Protein AF-A0A1G6GRM0-F1 (afdb_monomer)

Organism: NCBI:txid1577474

Foldseek 3Di:
DPPDPPDFDKDKDKAWCVRAVDPVRQQVVVQVVCCVVVVDGFDPDWDWDDDPGIIIIMTTDD

Solvent-accessible surface area (backbone atoms only — not comparable to full-atom values): 3747 Å² total; per-residue (Å²): 132,83,79,72,74,80,70,66,58,66,50,76,39,79,37,41,56,89,79,21,93,47,69,70,50,33,51,57,50,41,38,52,51,41,24,69,73,69,74,41,81,58,56,88,49,67,48,75,47,82,51,98,65,33,35,42,37,32,32,43,54,132

pLDDT: mean 87.58, std 14.63, range [41.06, 97.5]

Sequence (62 aa):
MAGSAEEPDTTTIQVTKKQARDEKSAVEMARTVYLAMNRRPAPSAVTVEARKDSWDITFTEA

Nearest PDB structures (foldseek):
  3mcd-assembly1_B  TM=5.204E-01  e=9.744E-01  Helicobacter pylori
  3t9n-assembly1_D  TM=5.230E-01  e=1.831E+00  Caldanaerobacter subterraneus subsp. tengcongensis
  2k3i-assembly1_A  TM=4.206E-01  e=1.336E+00  Shigella flexneri 2a
  7e5n-assembly1_C  TM=5.524E-01  e=4.719E+00  Homo sapiens
  4ifa-assembly1_A  TM=5.945E-01  e=6.470E+00  Bacillus anthracis str. Ames

Radius of gyration: 13.17 Å; Cα contacts (8 Å, |Δi|>4): 92; chains: 1; bounding box: 20×28×44 Å

Structure (mmCIF, N/CA/C/O backbone):
data_AF-A0A1G6GRM0-F1
#
_entry.id   AF-A0A1G6GRM0-F1
#
loop_
_atom_site.group_PDB
_atom_site.id
_atom_site.type_symbol
_atom_site.label_atom_id
_atom_site.label_alt_id
_atom_site.label_comp_id
_atom_site.label_asym_id
_atom_site.label_entity_id
_atom_site.label_seq_id
_atom_site.pdbx_PDB_ins_code
_atom_site.Cartn_x
_atom_site.Cartn_y
_atom_site.Cartn_z
_atom_site.occupancy
_atom_site.B_iso_or_equiv
_atom_site.auth_seq_id
_atom_site.auth_comp_id
_atom_site.auth_asym_id
_atom_site.auth_atom_id
_atom_site.pdbx_PDB_model_num
ATOM 1 N N . MET A 1 1 ? 2.556 19.227 -33.229 1.00 41.06 1 MET A N 1
ATOM 2 C CA . MET A 1 1 ? 2.590 18.025 -32.372 1.00 41.06 1 MET A CA 1
ATOM 3 C C . MET A 1 1 ? 2.792 18.503 -30.950 1.00 41.06 1 MET A C 1
ATOM 5 O O . MET A 1 1 ? 3.866 19.003 -30.648 1.00 41.06 1 MET A O 1
ATOM 9 N N . ALA A 1 2 ? 1.739 18.485 -30.132 1.00 42.06 2 ALA A N 1
ATOM 10 C CA . ALA A 1 2 ? 1.882 18.730 -28.704 1.00 42.06 2 ALA A CA 1
ATOM 11 C C . ALA A 1 2 ? 2.525 17.474 -28.114 1.00 42.06 2 ALA A C 1
ATOM 13 O O . ALA A 1 2 ? 1.955 16.392 -28.229 1.00 42.06 2 ALA A O 1
A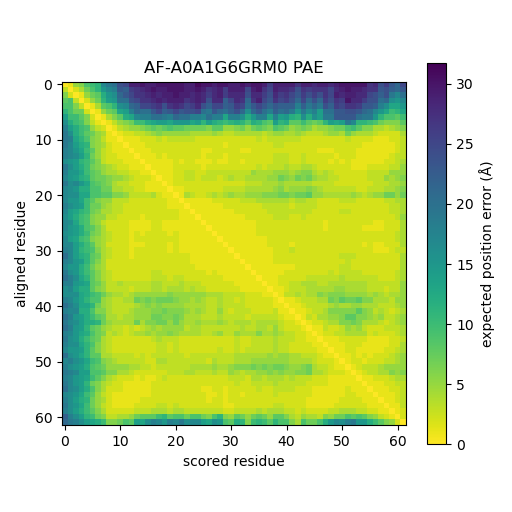TOM 14 N N . GLY A 1 3 ? 3.744 17.608 -27.594 1.00 44.88 3 GLY A N 1
ATOM 15 C CA . GLY A 1 3 ? 4.330 16.576 -26.757 1.00 44.88 3 GLY A CA 1
ATOM 16 C C . GLY A 1 3 ? 3.473 16.488 -25.508 1.00 44.88 3 GLY A C 1
ATOM 17 O O . GLY A 1 3 ? 3.534 17.378 -24.662 1.00 44.88 3 GLY A O 1
ATOM 18 N N . SER A 1 4 ? 2.626 15.467 -25.435 1.00 48.09 4 SER A N 1
ATOM 19 C CA . SER A 1 4 ? 2.095 15.029 -24.157 1.00 48.09 4 SER A CA 1
ATOM 20 C C . SER A 1 4 ? 3.315 14.669 -23.326 1.00 48.09 4 SER A C 1
ATOM 22 O O . SER A 1 4 ? 4.060 13.767 -23.700 1.00 48.09 4 SER A O 1
ATOM 24 N N . ALA A 1 5 ? 3.576 15.424 -22.262 1.00 54.19 5 ALA A N 1
ATOM 25 C CA . ALA A 1 5 ? 4.393 14.890 -21.191 1.00 54.19 5 ALA A CA 1
ATOM 26 C C . ALA A 1 5 ? 3.738 13.556 -20.818 1.00 54.19 5 ALA A C 1
ATOM 28 O O . ALA A 1 5 ? 2.558 13.553 -20.470 1.00 54.19 5 ALA A O 1
ATOM 29 N N . GLU A 1 6 ? 4.436 12.441 -21.031 1.00 59.19 6 GLU A N 1
ATOM 30 C CA . GLU A 1 6 ? 4.011 11.145 -20.510 1.00 59.19 6 GLU A CA 1
ATOM 31 C C . GLU A 1 6 ? 3.838 11.338 -19.002 1.00 59.19 6 GLU A C 1
ATOM 33 O O . GLU A 1 6 ? 4.814 11.517 -18.272 1.00 59.19 6 GLU A O 1
ATOM 38 N N . GLU A 1 7 ? 2.588 11.455 -18.547 1.00 61.97 7 GLU A N 1
ATOM 39 C CA . GLU A 1 7 ? 2.301 11.448 -17.121 1.00 61.97 7 GLU A CA 1
ATOM 40 C C . GLU A 1 7 ? 2.751 10.078 -16.612 1.00 61.97 7 GLU A C 1
ATOM 42 O O . GLU A 1 7 ? 2.410 9.071 -17.237 1.00 61.97 7 GLU A O 1
ATOM 47 N N . PRO A 1 8 ? 3.56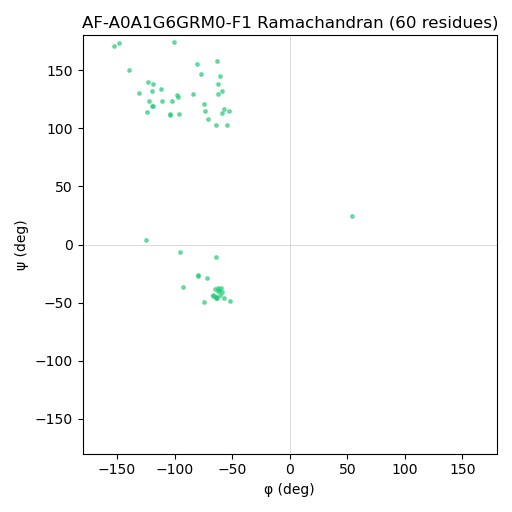0 10.017 -15.541 1.00 71.00 8 PRO A N 1
ATOM 48 C CA . PRO A 1 8 ? 4.068 8.743 -15.070 1.00 71.00 8 PRO A CA 1
ATOM 49 C C . PRO A 1 8 ? 2.889 7.840 -14.710 1.00 71.00 8 PRO A C 1
ATOM 51 O O . PRO A 1 8 ? 1.966 8.271 -14.008 1.00 71.00 8 PRO A O 1
ATOM 54 N N . ASP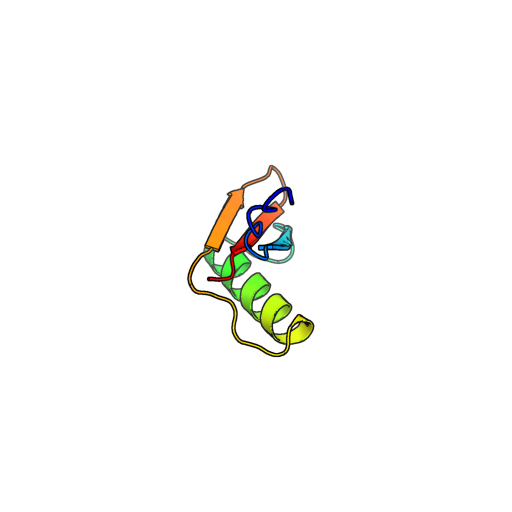 A 1 9 ? 2.924 6.594 -15.186 1.00 83.31 9 ASP A N 1
ATOM 55 C CA . ASP A 1 9 ? 1.894 5.613 -14.872 1.00 83.31 9 ASP A CA 1
ATOM 56 C C . ASP A 1 9 ? 1.808 5.467 -13.351 1.00 83.31 9 ASP A C 1
ATOM 58 O O . ASP A 1 9 ? 2.764 5.089 -12.667 1.00 83.31 9 ASP A O 1
ATOM 62 N N . THR A 1 10 ? 0.650 5.823 -12.799 1.00 88.44 10 THR A N 1
ATOM 63 C CA . THR A 1 10 ? 0.411 5.768 -11.360 1.00 88.44 10 THR A CA 1
ATOM 64 C C . THR A 1 10 ? -0.730 4.817 -11.053 1.00 88.44 10 THR A C 1
ATOM 66 O O . THR A 1 10 ? -1.742 4.754 -11.747 1.00 88.44 10 THR A O 1
ATOM 69 N N . THR A 1 11 ? -0.562 4.021 -10.001 1.00 91.50 11 THR A N 1
ATOM 70 C CA . THR A 1 11 ? -1.600 3.116 -9.504 1.00 91.50 11 THR A CA 1
ATOM 71 C C . THR A 1 11 ? -1.856 3.416 -8.041 1.00 91.50 11 THR A C 1
ATOM 73 O O . THR A 1 11 ? -0.993 3.175 -7.197 1.00 91.50 11 THR A O 1
ATOM 76 N N . THR A 1 12 ? -3.055 3.900 -7.731 1.00 94.75 12 THR A N 1
ATOM 77 C CA . THR A 1 12 ? -3.486 4.133 -6.351 1.00 94.75 12 THR A CA 1
ATOM 78 C C . THR A 1 12 ? -4.304 2.957 -5.843 1.00 94.75 12 THR A C 1
ATOM 80 O O . THR A 1 12 ? -5.289 2.545 -6.453 1.00 94.75 12 THR A O 1
ATOM 83 N N . ILE A 1 13 ? -3.903 2.424 -4.694 1.00 95.44 13 ILE A N 1
ATOM 84 C CA . ILE A 1 13 ? -4.597 1.359 -3.981 1.00 95.44 13 ILE A CA 1
ATOM 85 C C . ILE A 1 13 ? -5.011 1.904 -2.622 1.00 95.44 13 ILE A C 1
ATOM 87 O O . ILE A 1 13 ? -4.176 2.288 -1.802 1.00 95.44 13 ILE A O 1
ATOM 91 N N . GLN A 1 14 ? -6.316 1.918 -2.380 1.00 96.94 14 GLN A N 1
ATOM 92 C CA . GLN A 1 14 ? -6.871 2.306 -1.094 1.00 96.94 14 GLN A CA 1
ATOM 93 C C . GLN A 1 14 ? -6.864 1.111 -0.136 1.00 96.94 14 GLN A C 1
ATOM 95 O O . GLN A 1 14 ? -7.388 0.041 -0.452 1.00 96.94 14 GLN A O 1
ATOM 100 N N . VAL A 1 15 ? -6.325 1.311 1.066 1.00 96.69 15 VAL A N 1
ATOM 101 C CA . VAL A 1 15 ? -6.355 0.326 2.152 1.00 96.69 15 VAL A CA 1
ATOM 102 C C . VAL A 1 15 ? -7.034 0.935 3.368 1.00 96.69 15 VAL A C 1
ATOM 104 O O . VAL A 1 15 ? -6.630 1.975 3.881 1.00 96.69 15 VAL A O 1
ATOM 107 N N . THR A 1 16 ? -8.090 0.297 3.860 1.00 96.12 16 THR A N 1
ATOM 108 C CA . THR A 1 16 ? -8.822 0.793 5.033 1.00 96.12 16 THR A CA 1
ATOM 109 C C . THR A 1 16 ? -8.119 0.422 6.342 1.00 96.12 16 THR A C 1
ATOM 111 O O . THR A 1 16 ? -7.457 -0.613 6.443 1.00 96.12 16 THR A O 1
ATOM 114 N N . LYS A 1 17 ? -8.353 1.199 7.406 1.00 92.69 17 LYS A N 1
ATOM 115 C CA . LYS A 1 17 ? -7.860 0.894 8.768 1.00 92.69 17 LYS A CA 1
ATOM 116 C C . LYS A 1 17 ? -8.448 -0.385 9.377 1.00 92.69 17 LYS A C 1
ATOM 118 O O . LYS A 1 17 ? -7.984 -0.856 10.408 1.00 92.69 17 LYS A O 1
ATOM 123 N N . LYS A 1 18 ? -9.475 -0.964 8.745 1.00 95.25 18 LYS A N 1
ATOM 124 C CA . LYS A 1 18 ? -9.993 -2.297 9.091 1.00 95.25 18 LYS A CA 1
ATOM 125 C C . LYS A 1 18 ? -9.136 -3.422 8.505 1.00 95.25 18 LYS A C 1
ATOM 127 O O . LYS A 1 18 ? -9.143 -4.522 9.045 1.00 95.25 18 LYS A O 1
ATOM 132 N N . GLN A 1 19 ? -8.438 -3.156 7.401 1.00 93.75 19 GLN A N 1
ATOM 133 C CA . GLN A 1 19 ? -7.608 -4.126 6.685 1.00 93.75 19 GLN A CA 1
ATOM 134 C C . GLN A 1 19 ? -6.151 -4.095 7.160 1.00 93.75 19 GLN A C 1
ATOM 136 O O . GLN A 1 19 ? -5.527 -5.147 7.265 1.00 93.75 19 GLN A O 1
ATOM 141 N N . ALA A 1 20 ? -5.622 -2.915 7.490 1.00 94.19 20 ALA A N 1
ATOM 142 C CA . ALA A 1 20 ? -4.259 -2.742 7.984 1.00 94.19 20 ALA A CA 1
ATOM 143 C C . ALA A 1 20 ? -4.236 -2.041 9.350 1.00 94.19 20 ALA A C 1
ATOM 145 O O . ALA A 1 20 ? -4.998 -1.109 9.596 1.00 94.19 20 ALA A O 1
ATOM 146 N N . ARG A 1 21 ? -3.354 -2.508 10.243 1.00 91.25 21 ARG A N 1
ATOM 147 C CA . ARG A 1 21 ? -3.224 -1.994 11.621 1.00 91.25 21 ARG A CA 1
ATOM 148 C C . ARG A 1 21 ? -2.422 -0.695 11.703 1.00 91.25 21 ARG A C 1
ATOM 150 O O . ARG A 1 21 ? -2.630 0.095 12.617 1.00 91.25 21 ARG A O 1
ATOM 157 N N . ASP A 1 22 ? -1.527 -0.488 10.749 1.00 94.62 22 ASP A N 1
ATOM 158 C CA . ASP A 1 22 ? -0.614 0.643 10.656 1.00 94.62 22 ASP A CA 1
ATOM 159 C C . ASP A 1 22 ? -0.258 0.909 9.186 1.00 94.62 22 ASP A C 1
ATOM 161 O O . ASP A 1 22 ? -0.585 0.120 8.294 1.00 94.62 22 ASP A O 1
ATOM 165 N N . GLU A 1 23 ? 0.418 2.031 8.940 1.00 94.25 23 GLU A N 1
ATOM 166 C CA . GLU A 1 23 ? 0.818 2.465 7.600 1.00 94.25 23 GLU A CA 1
ATOM 167 C C . GLU A 1 23 ? 1.714 1.441 6.892 1.00 94.25 23 GLU A C 1
ATOM 169 O O . GLU A 1 23 ? 1.519 1.158 5.711 1.00 94.25 23 GLU A O 1
ATOM 174 N N . LYS A 1 24 ? 2.657 0.824 7.613 1.00 95.19 24 LYS A N 1
ATOM 175 C CA . LYS A 1 24 ? 3.574 -0.164 7.035 1.00 95.19 24 LYS A CA 1
ATOM 176 C C . LYS A 1 24 ? 2.801 -1.383 6.530 1.00 95.19 24 LYS A C 1
ATOM 178 O O . LYS A 1 24 ? 2.995 -1.805 5.392 1.00 95.19 24 LYS A O 1
ATOM 183 N N . SER A 1 25 ? 1.880 -1.890 7.344 1.00 96.19 25 SER A N 1
ATOM 184 C CA . SER A 1 25 ? 0.977 -2.983 6.983 1.00 96.19 25 SER A CA 1
ATOM 185 C C . SER A 1 25 ? 0.103 -2.618 5.777 1.00 96.19 25 SER A C 1
ATOM 187 O O . SER A 1 25 ? -0.158 -3.463 4.920 1.00 96.19 25 SER A O 1
ATOM 189 N N . ALA A 1 26 ? -0.337 -1.358 5.683 1.00 96.19 26 ALA A N 1
ATOM 190 C CA . ALA A 1 26 ? -1.129 -0.866 4.560 1.00 96.19 26 ALA A CA 1
ATOM 191 C C . ALA A 1 26 ? -0.317 -0.851 3.259 1.00 96.19 26 ALA A C 1
ATOM 193 O O . ALA A 1 26 ? -0.799 -1.322 2.230 1.00 96.19 26 ALA A O 1
ATOM 194 N N . VAL A 1 27 ? 0.940 -0.401 3.313 1.00 95.38 27 VAL A N 1
ATOM 195 C CA . VAL A 1 27 ? 1.862 -0.424 2.170 1.00 95.38 27 VAL A CA 1
ATOM 196 C C . VAL A 1 27 ? 2.167 -1.856 1.729 1.00 95.38 27 VAL A C 1
ATOM 198 O O . VAL A 1 27 ? 2.113 -2.143 0.536 1.00 95.38 27 VAL A O 1
ATOM 201 N N . GLU A 1 28 ? 2.453 -2.782 2.646 1.00 95.62 28 GLU A N 1
ATOM 202 C CA . GLU A 1 28 ? 2.714 -4.191 2.302 1.00 95.62 28 GLU A CA 1
ATOM 203 C C . GLU A 1 28 ? 1.493 -4.866 1.660 1.00 95.62 28 GLU A C 1
ATOM 205 O O . GLU A 1 28 ? 1.614 -5.586 0.661 1.00 95.62 28 GLU A O 1
ATOM 210 N N . MET A 1 29 ? 0.298 -4.575 2.178 1.00 96.06 29 MET A N 1
ATOM 211 C CA . MET A 1 29 ? -0.951 -5.044 1.587 1.00 96.06 29 MET A CA 1
ATOM 212 C C . MET A 1 29 ? -1.162 -4.458 0.189 1.00 96.06 29 MET A C 1
ATOM 214 O O . MET A 1 29 ? -1.441 -5.200 -0.752 1.00 96.06 29 MET A O 1
ATOM 218 N N . ALA A 1 30 ? -0.955 -3.152 0.023 1.00 95.69 30 ALA A N 1
ATOM 219 C CA . ALA A 1 30 ? -1.070 -2.489 -1.268 1.00 95.69 30 ALA A CA 1
ATOM 220 C C . ALA A 1 30 ? -0.056 -3.024 -2.290 1.00 95.69 30 ALA A C 1
ATOM 222 O O . ALA A 1 30 ? -0.420 -3.244 -3.440 1.00 95.69 30 ALA A O 1
ATOM 223 N N . ARG A 1 31 ? 1.178 -3.343 -1.878 1.00 95.38 31 ARG A N 1
ATOM 224 C CA . ARG A 1 31 ? 2.177 -3.999 -2.742 1.00 95.38 31 ARG A CA 1
ATOM 225 C C . ARG A 1 31 ? 1.716 -5.375 -3.217 1.00 95.38 31 ARG A C 1
ATOM 227 O O . ARG A 1 31 ? 1.933 -5.729 -4.373 1.00 95.38 31 ARG A O 1
ATOM 234 N N . THR A 1 32 ? 1.060 -6.137 -2.344 1.00 95.31 32 THR A N 1
ATOM 235 C CA . THR A 1 32 ? 0.509 -7.458 -2.682 1.00 95.31 32 THR A CA 1
ATOM 236 C C . THR A 1 32 ? -0.626 -7.338 -3.698 1.00 95.31 32 THR A C 1
ATOM 238 O O . THR A 1 32 ? -0.660 -8.076 -4.682 1.00 95.31 32 THR A O 1
ATOM 241 N N . VAL A 1 33 ? -1.528 -6.373 -3.500 1.00 94.38 33 VAL A N 1
ATOM 242 C CA . VAL A 1 33 ? -2.620 -6.082 -4.441 1.00 94.38 33 VAL A CA 1
ATOM 243 C C . VAL A 1 33 ? -2.064 -5.604 -5.783 1.00 94.38 33 VAL A C 1
ATOM 245 O O . VAL A 1 33 ? -2.471 -6.117 -6.824 1.00 94.38 33 VAL A O 1
ATOM 248 N N . TYR A 1 34 ? -1.080 -4.702 -5.772 1.00 94.00 34 TYR A N 1
ATOM 249 C CA . TYR A 1 34 ? -0.414 -4.227 -6.982 1.00 94.00 34 TYR A CA 1
ATOM 250 C C . TYR A 1 34 ? 0.195 -5.387 -7.776 1.00 94.00 34 TYR A C 1
ATOM 252 O O . TYR A 1 34 ? -0.013 -5.475 -8.986 1.00 94.00 34 TYR A O 1
ATOM 260 N N . LEU A 1 35 ? 0.899 -6.301 -7.099 1.00 93.44 35 LEU A N 1
ATOM 261 C CA . LEU A 1 35 ? 1.483 -7.488 -7.721 1.00 93.44 35 LEU A CA 1
ATOM 262 C C . LEU A 1 35 ? 0.415 -8.384 -8.355 1.00 93.44 35 LEU A C 1
ATOM 264 O O . LEU A 1 35 ? 0.598 -8.850 -9.478 1.00 93.44 35 LEU A O 1
ATOM 268 N N . ALA A 1 36 ? -0.704 -8.609 -7.667 1.00 93.69 36 ALA A N 1
ATOM 269 C CA . ALA A 1 36 ? -1.798 -9.423 -8.189 1.00 93.69 36 ALA A CA 1
ATOM 270 C C . ALA A 1 36 ? -2.466 -8.789 -9.424 1.00 93.69 36 ALA A C 1
ATOM 272 O O . ALA A 1 36 ? -2.806 -9.501 -10.368 1.00 93.69 36 ALA A O 1
ATOM 273 N N . MET A 1 37 ? -2.626 -7.461 -9.432 1.00 91.00 37 MET A N 1
ATOM 274 C CA . MET A 1 37 ? -3.258 -6.719 -10.528 1.00 91.00 37 MET A CA 1
ATOM 275 C C . MET A 1 37 ? -2.350 -6.604 -11.753 1.00 91.00 37 MET A C 1
ATOM 277 O O . MET A 1 37 ? -2.766 -6.914 -12.866 1.00 91.00 37 MET A O 1
ATOM 281 N N . ASN A 1 38 ? -1.103 -6.181 -11.546 1.00 89.12 38 ASN A N 1
ATOM 282 C CA . ASN A 1 38 ? -0.181 -5.839 -12.626 1.00 89.12 38 ASN A CA 1
ATOM 283 C C . ASN A 1 38 ? 0.747 -6.996 -13.021 1.00 89.12 38 ASN A C 1
ATOM 285 O O . ASN A 1 38 ? 1.504 -6.877 -13.980 1.00 89.12 38 ASN A O 1
ATOM 289 N N . ARG A 1 39 ? 0.722 -8.111 -12.276 1.00 90.50 39 ARG A N 1
ATOM 290 C CA . ARG A 1 39 ? 1.612 -9.276 -12.450 1.00 90.50 39 ARG A CA 1
ATOM 291 C C . ARG A 1 39 ? 3.105 -8.924 -12.436 1.00 90.50 39 ARG A C 1
ATOM 293 O O . ARG A 1 39 ? 3.926 -9.667 -12.967 1.00 90.50 39 ARG A O 1
ATOM 300 N N . ARG A 1 40 ? 3.454 -7.804 -11.804 1.00 89.50 40 ARG A N 1
ATOM 301 C CA . ARG A 1 40 ? 4.815 -7.279 -11.652 1.00 89.50 40 ARG A CA 1
ATOM 302 C C . ARG A 1 40 ? 4.994 -6.717 -10.239 1.00 89.50 40 ARG A C 1
ATOM 304 O O . ARG A 1 40 ? 4.006 -6.286 -9.639 1.00 89.50 40 ARG A O 1
ATOM 311 N N . PRO A 1 41 ? 6.212 -6.745 -9.676 1.00 89.56 41 PRO A N 1
ATOM 312 C CA . PRO A 1 41 ? 6.462 -6.191 -8.353 1.00 89.56 41 PRO A CA 1
ATOM 313 C C . PRO A 1 41 ? 6.145 -4.695 -8.321 1.00 89.56 41 PRO A C 1
ATOM 315 O O . PRO A 1 41 ? 6.359 -3.985 -9.300 1.00 89.5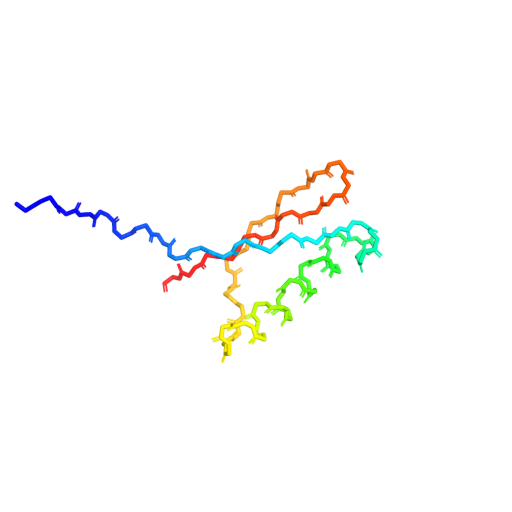6 41 PRO A O 1
ATOM 318 N N . ALA A 1 42 ? 5.633 -4.231 -7.182 1.00 88.75 42 ALA A N 1
ATOM 319 C CA . ALA A 1 42 ? 5.357 -2.819 -6.979 1.00 88.75 42 ALA A CA 1
ATOM 320 C C . ALA A 1 42 ? 6.652 -1.989 -7.056 1.00 88.75 42 ALA A C 1
ATOM 322 O O . ALA A 1 42 ? 7.667 -2.413 -6.488 1.00 88.75 42 ALA A O 1
ATOM 323 N N . PRO A 1 43 ? 6.630 -0.820 -7.720 1.00 89.44 43 PRO A N 1
ATOM 324 C CA . PRO A 1 43 ? 7.790 0.055 -7.798 1.00 89.44 43 PRO A CA 1
ATOM 325 C C . PRO A 1 43 ? 8.204 0.563 -6.410 1.00 89.44 43 PRO A C 1
ATOM 327 O O . PRO A 1 43 ? 7.427 0.567 -5.449 1.00 89.44 43 PRO A O 1
ATOM 330 N N . SER A 1 44 ? 9.467 0.976 -6.294 1.00 87.19 44 SER A N 1
ATOM 331 C CA . SER A 1 44 ? 10.029 1.504 -5.046 1.00 87.19 44 SER A CA 1
ATOM 332 C C . SER A 1 44 ? 9.495 2.895 -4.702 1.00 87.19 44 SER A C 1
ATOM 334 O O . SER A 1 44 ? 9.404 3.228 -3.519 1.00 87.19 44 SER A O 1
ATOM 336 N N . ALA A 1 45 ? 9.126 3.684 -5.715 1.00 88.75 45 ALA A N 1
ATOM 337 C CA . ALA A 1 45 ? 8.477 4.975 -5.549 1.00 88.75 45 ALA A CA 1
ATOM 338 C C . ALA A 1 45 ? 7.035 4.772 -5.060 1.00 88.75 45 ALA A C 1
ATOM 340 O O . ALA A 1 45 ? 6.166 4.297 -5.795 1.00 88.75 45 ALA A O 1
ATOM 341 N N . VAL A 1 46 ? 6.806 5.115 -3.791 1.00 92.31 46 VAL A N 1
ATOM 342 C CA . VAL A 1 46 ? 5.511 4.993 -3.119 1.00 92.31 46 VAL A CA 1
ATOM 343 C C . VAL A 1 46 ? 5.187 6.304 -2.417 1.00 92.31 46 VAL A C 1
ATOM 345 O O . VAL A 1 46 ? 6.002 6.823 -1.654 1.00 92.31 46 VAL A O 1
ATOM 348 N N . THR A 1 47 ? 3.981 6.815 -2.633 1.00 95.06 47 THR A N 1
ATOM 349 C CA . THR A 1 47 ? 3.402 7.922 -1.867 1.00 95.06 47 THR A CA 1
ATOM 350 C C . THR A 1 47 ? 2.241 7.394 -1.042 1.00 95.06 47 THR A C 1
ATOM 352 O O . THR A 1 47 ? 1.410 6.648 -1.551 1.00 95.06 47 THR A O 1
ATOM 355 N N . VAL A 1 48 ? 2.186 7.766 0.236 1.00 95.56 48 VAL A N 1
ATOM 356 C CA . VAL A 1 48 ? 1.107 7.358 1.139 1.00 95.56 48 VAL A CA 1
ATOM 357 C C . VAL A 1 48 ? 0.385 8.596 1.644 1.00 95.56 48 VAL A C 1
ATOM 359 O O . VAL A 1 48 ? 0.984 9.439 2.308 1.00 95.56 48 VAL A O 1
ATOM 362 N N . GLU A 1 49 ? -0.909 8.694 1.358 1.00 96.31 49 GLU A N 1
ATOM 363 C CA . GLU A 1 49 ? -1.780 9.711 1.940 1.00 96.31 49 GLU A CA 1
ATOM 364 C C . GLU A 1 49 ? -2.653 9.090 3.032 1.00 96.31 49 GLU A C 1
ATOM 366 O O . GLU A 1 49 ? -3.553 8.286 2.773 1.00 96.31 49 GLU A O 1
ATOM 371 N N . ALA A 1 50 ? -2.406 9.477 4.284 1.00 93.50 50 ALA A N 1
ATOM 372 C CA . ALA A 1 50 ? -3.247 9.071 5.400 1.00 93.50 50 ALA A CA 1
ATOM 373 C C . ALA 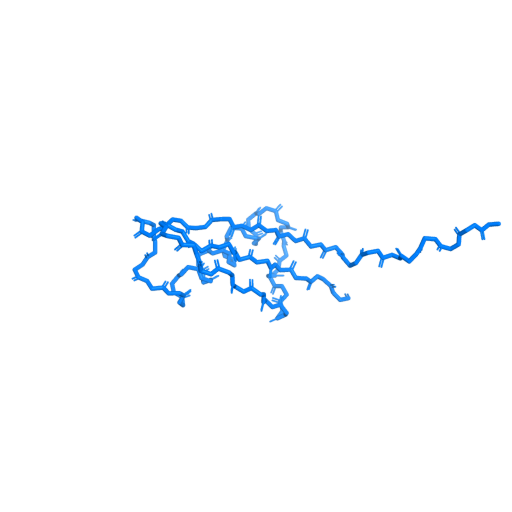A 1 50 ? -4.575 9.847 5.385 1.00 93.50 50 ALA A C 1
ATOM 375 O O . ALA A 1 50 ? -4.614 11.073 5.501 1.00 93.50 50 ALA A O 1
ATOM 376 N N . ARG A 1 51 ? -5.686 9.117 5.295 1.00 93.44 51 ARG A N 1
ATOM 377 C CA . ARG A 1 51 ? -7.052 9.632 5.436 1.00 93.4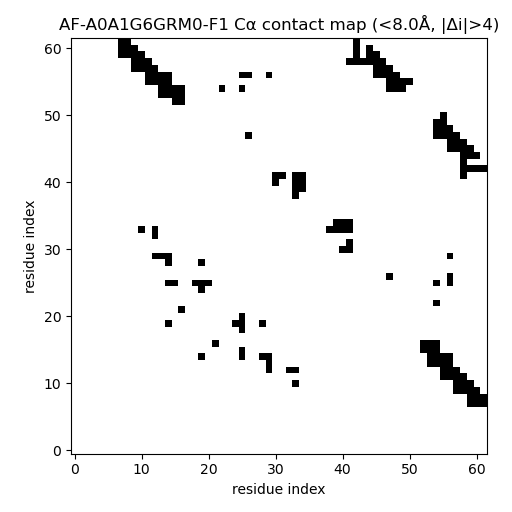4 51 ARG A CA 1
ATOM 378 C C . ARG A 1 51 ? -7.596 9.321 6.832 1.00 93.44 51 ARG A C 1
ATOM 380 O O . ARG A 1 51 ? -6.991 8.608 7.640 1.00 93.44 51 ARG A O 1
ATOM 387 N N . LYS A 1 52 ? -8.796 9.840 7.118 1.00 92.81 52 LYS A N 1
ATOM 388 C CA . LYS A 1 52 ? -9.506 9.602 8.386 1.00 92.81 52 LYS A CA 1
ATOM 389 C C . LYS A 1 52 ? -9.608 8.105 8.709 1.00 92.81 52 LYS A C 1
ATOM 391 O O . LYS A 1 52 ? -9.209 7.695 9.798 1.00 92.81 52 LYS A O 1
ATOM 396 N N . ASP A 1 53 ? -10.030 7.300 7.733 1.00 94.38 53 ASP A N 1
ATOM 397 C CA . ASP A 1 53 ? -10.352 5.875 7.914 1.00 94.38 53 ASP A CA 1
ATOM 398 C C . ASP A 1 53 ? -9.588 4.930 6.960 1.00 94.38 53 ASP A C 1
ATOM 400 O O . ASP A 1 53 ? -9.795 3.712 6.977 1.00 94.38 53 ASP A O 1
ATOM 404 N N . SER A 1 54 ? -8.680 5.463 6.141 1.00 96.25 54 SER A N 1
ATOM 405 C CA . SER A 1 54 ? -7.896 4.701 5.161 1.00 96.25 54 SER A CA 1
ATOM 406 C C . SER A 1 54 ? -6.512 5.302 4.931 1.00 96.25 54 SER A C 1
ATOM 408 O O . SER A 1 54 ? -6.203 6.382 5.428 1.00 96.25 54 SER A O 1
ATOM 410 N N . TRP A 1 55 ? -5.700 4.590 4.164 1.00 97.50 55 TRP A N 1
ATOM 411 C CA . TRP A 1 55 ? -4.490 5.077 3.522 1.00 97.50 55 TRP A CA 1
ATOM 412 C C . TRP A 1 55 ? -4.661 4.913 2.016 1.00 97.50 55 TRP A C 1
ATOM 414 O O . TRP A 1 55 ? -5.060 3.839 1.558 1.00 97.50 55 TRP A O 1
ATOM 424 N N . ASP A 1 56 ? -4.360 5.963 1.265 1.00 96.94 56 ASP A N 1
ATOM 425 C CA . ASP A 1 56 ? -4.276 5.897 -0.189 1.00 96.94 56 ASP A CA 1
ATOM 426 C C . ASP A 1 56 ? -2.796 5.699 -0.535 1.00 96.94 56 ASP A C 1
ATOM 428 O O . ASP A 1 56 ? -1.967 6.563 -0.247 1.00 96.94 56 ASP A O 1
ATOM 432 N N . ILE A 1 57 ? -2.446 4.528 -1.072 1.00 96.38 57 ILE A N 1
ATOM 433 C CA . ILE A 1 57 ? -1.071 4.184 -1.441 1.00 96.38 57 ILE A CA 1
ATOM 434 C C . ILE A 1 57 ? -0.933 4.282 -2.956 1.00 96.38 57 ILE A C 1
ATOM 436 O O . ILE A 1 57 ? -1.507 3.474 -3.684 1.00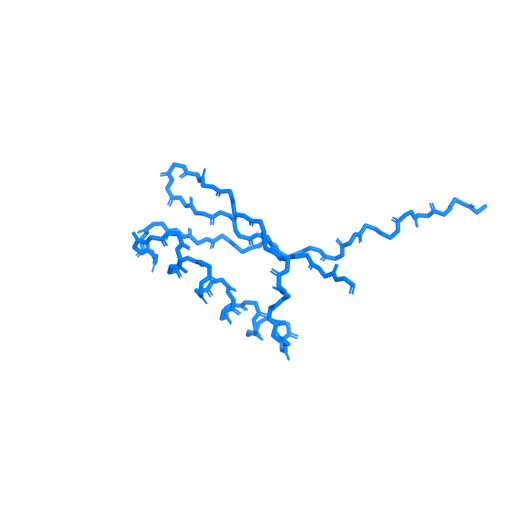 96.38 57 ILE A O 1
ATOM 440 N N . THR A 1 58 ? -0.156 5.251 -3.426 1.00 95.62 58 THR A N 1
ATOM 441 C CA . THR A 1 58 ? 0.115 5.476 -4.846 1.00 95.62 58 THR A CA 1
ATOM 442 C C . THR A 1 58 ? 1.496 4.948 -5.206 1.00 95.62 58 THR A C 1
ATOM 444 O O . THR A 1 58 ? 2.499 5.341 -4.612 1.00 95.62 58 THR A O 1
ATOM 447 N N . PHE A 1 59 ? 1.533 4.054 -6.187 1.00 93.94 59 PHE A N 1
ATOM 448 C CA . PHE A 1 59 ? 2.742 3.541 -6.820 1.00 93.94 59 PHE A CA 1
ATOM 449 C C . PHE A 1 59 ? 2.994 4.310 -8.111 1.00 93.94 59 PHE A C 1
ATOM 451 O O . 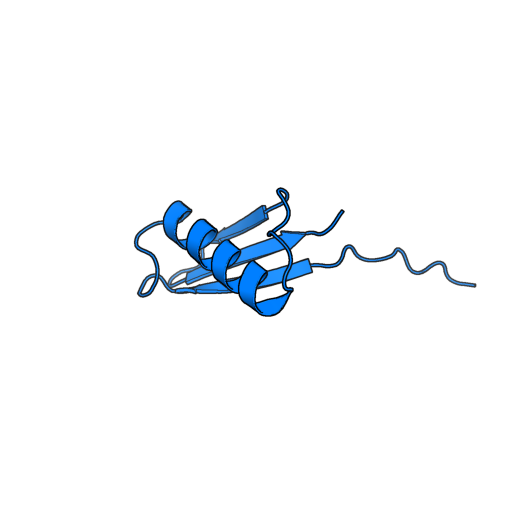PHE A 1 59 ? 2.081 4.396 -8.930 1.00 93.94 59 PHE A O 1
ATOM 458 N N . THR A 1 60 ? 4.207 4.827 -8.295 1.00 90.81 60 THR A N 1
ATOM 459 C CA . THR A 1 60 ? 4.607 5.556 -9.509 1.00 90.81 60 THR A CA 1
ATOM 460 C C . THR A 1 60 ? 5.622 4.727 -10.278 1.00 90.81 60 THR A C 1
ATOM 462 O O . THR A 1 60 ? 6.653 4.338 -9.724 1.00 90.81 60 THR A O 1
ATOM 465 N N . GLU A 1 61 ? 5.322 4.428 -11.536 1.00 81.81 61 GLU A N 1
ATOM 466 C CA . GLU A 1 61 ? 6.259 3.761 -12.435 1.00 81.81 61 GLU A CA 1
ATOM 467 C C . GLU A 1 61 ? 7.308 4.749 -12.952 1.00 81.81 61 GLU A C 1
ATOM 469 O O . GLU A 1 61 ? 7.032 5.942 -13.093 1.00 81.81 61 GLU A O 1
ATOM 474 N N . ALA A 1 62 ? 8.524 4.248 -13.164 1.00 65.38 62 ALA A N 1
ATOM 475 C CA . ALA A 1 62 ? 9.674 5.011 -13.642 1.00 65.38 62 ALA A CA 1
ATOM 476 C C . ALA A 1 62 ? 10.084 4.551 -15.040 1.00 65.38 62 ALA A C 1
ATOM 478 O O . ALA A 1 62 ? 9.881 3.348 -15.334 1.00 65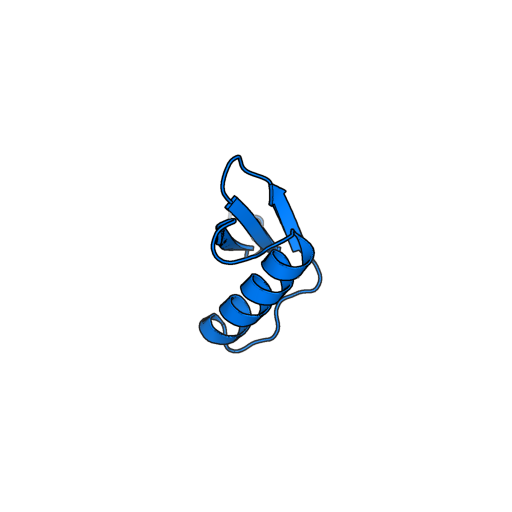.38 62 ALA A O 1
#

Mean predicted aligned error: 6.0 Å

Secondary structure (DSSP, 8-state):
------PPPEEEEEEETTT-SSHHHHHHHHHHHHHHHHSSPPPS-EEEEE-SSEEEEEEE--